Protein AF-A0A9D5GP06-F1 (afdb_monomer_lite)

Secondary structure (DSSP, 8-state):
-PPPHHHHHHHHHHHHHHHHTS-------------PPPPPPPEE--------TTPPTT-EEEE--EE-TT-PPP-----BS-TT--EEE-TTT-EEEE-TT----TTT------B-

Sequence (116 aa):
MKLNTVQLIKKR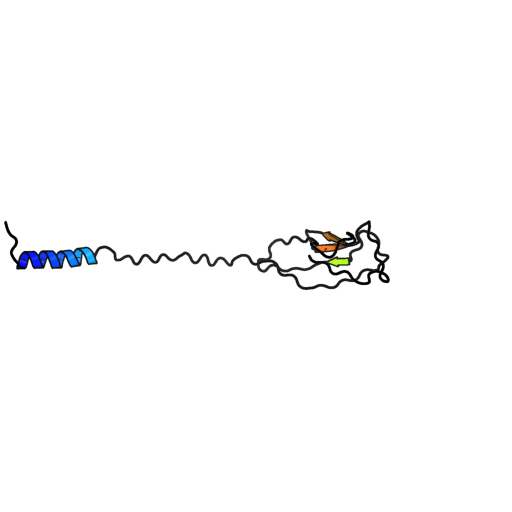ILYIYAVAAIGMTLFFISCGDDDSPANKKPEIQNQNFAVDENSAADTQVGKVTATDAEQGKLTYSITAGNGDGYFAINGGNGQITVAANADLDHETTGSYSLTV

Foldseek 3Di:
DDDDPVRVVVVVVVVVVVVVPPDPDPPPPPPVCCPVPPFDDKAFDDDDWDDDQPDAWFAWGDAGDIDTPVRDQFFDDFPDQCPVVQWDAHGRTRTITGHRSRRRDCVVPVDTDTDD

Structure (mmCIF, N/CA/C/O backbone):
data_AF-A0A9D5GP06-F1
#
_entry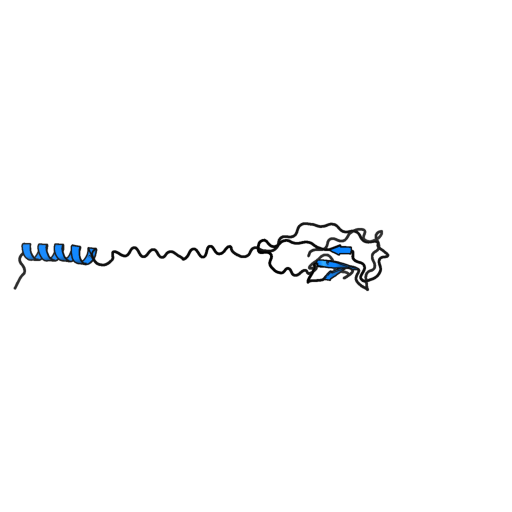.id   AF-A0A9D5GP06-F1
#
loop_
_atom_site.group_PDB
_atom_site.id
_atom_site.type_symbol
_atom_site.label_atom_id
_atom_site.label_alt_id
_atom_site.label_comp_id
_atom_site.label_asym_id
_atom_site.label_entity_id
_atom_site.label_seq_id
_atom_site.pdbx_PDB_ins_code
_atom_site.Cartn_x
_atom_site.Cartn_y
_atom_site.Cartn_z
_atom_site.occupancy
_atom_site.B_iso_or_equiv
_atom_site.auth_seq_id
_atom_site.auth_comp_id
_atom_site.auth_asym_id
_atom_site.auth_atom_id
_atom_site.pdbx_PDB_model_num
ATOM 1 N N . MET A 1 1 ? -72.484 -20.214 55.472 1.00 57.59 1 MET A N 1
ATOM 2 C CA . MET A 1 1 ? -72.873 -18.889 56.010 1.00 57.59 1 MET A CA 1
ATOM 3 C C . MET A 1 1 ? -72.660 -17.855 54.903 1.00 57.59 1 MET A C 1
ATOM 5 O O . MET A 1 1 ? -71.526 -17.688 54.475 1.00 57.59 1 MET A O 1
ATOM 9 N N . LYS A 1 2 ? -73.723 -17.276 54.322 1.00 69.81 2 LYS A N 1
ATOM 10 C CA . LYS A 1 2 ? -73.599 -16.311 53.207 1.00 69.81 2 LYS A CA 1
ATOM 11 C C . LYS A 1 2 ? -73.085 -14.970 53.746 1.00 69.81 2 LYS A C 1
ATOM 13 O O . LYS A 1 2 ? -73.607 -14.473 54.739 1.00 69.81 2 LYS A O 1
ATOM 18 N N . LEU A 1 3 ? -72.058 -14.407 53.110 1.00 60.00 3 LEU A N 1
ATOM 19 C CA . LEU A 1 3 ? -71.539 -13.076 53.440 1.00 60.00 3 LEU A CA 1
ATOM 20 C C . LEU A 1 3 ? -72.579 -12.019 53.050 1.00 60.00 3 LEU A C 1
ATOM 22 O O . LEU A 1 3 ? -73.155 -12.094 51.965 1.00 60.00 3 LEU A O 1
ATOM 26 N N . ASN A 1 4 ? -72.821 -11.047 53.931 1.00 79.00 4 ASN A N 1
ATOM 27 C CA . ASN A 1 4 ? -73.706 -9.928 53.622 1.00 79.00 4 ASN A CA 1
ATOM 28 C C . ASN A 1 4 ? -73.025 -8.941 52.655 1.00 79.00 4 ASN A C 1
ATOM 30 O O . ASN A 1 4 ? -71.802 -8.934 52.496 1.00 79.00 4 ASN A O 1
ATOM 34 N N . THR A 1 5 ? -73.823 -8.096 52.009 1.00 71.62 5 THR A N 1
ATOM 35 C CA . THR A 1 5 ? -73.366 -7.167 50.966 1.00 71.62 5 THR A CA 1
ATOM 36 C C . THR A 1 5 ? -72.237 -6.244 51.446 1.00 71.62 5 THR A C 1
ATOM 38 O O . THR A 1 5 ? -71.289 -6.001 50.704 1.00 71.62 5 THR A O 1
ATOM 41 N N . VAL A 1 6 ? -72.259 -5.816 52.714 1.00 74.44 6 VAL A N 1
ATOM 42 C CA . VAL A 1 6 ? -71.207 -4.975 53.317 1.00 74.44 6 VAL A CA 1
ATOM 43 C C . VAL A 1 6 ? -69.893 -5.746 53.493 1.00 74.44 6 VAL A C 1
ATOM 45 O O . VAL A 1 6 ? -68.822 -5.215 53.208 1.00 74.44 6 VAL A O 1
ATOM 48 N N . GLN A 1 7 ? -69.953 -7.012 53.911 1.00 64.12 7 GLN A N 1
ATOM 49 C CA . GLN A 1 7 ? -68.778 -7.880 54.039 1.00 64.12 7 GLN A CA 1
ATOM 50 C C . GLN A 1 7 ? -68.174 -8.239 52.677 1.00 64.12 7 GLN A C 1
ATOM 52 O O . GLN A 1 7 ? -66.954 -8.338 52.546 1.00 64.12 7 GLN A O 1
ATOM 57 N N . LEU A 1 8 ? -69.010 -8.379 51.643 1.00 61.53 8 LEU A N 1
ATOM 58 C CA . LEU A 1 8 ? -68.547 -8.592 50.273 1.00 61.53 8 LEU A CA 1
ATOM 59 C C . LEU A 1 8 ? -67.829 -7.348 49.723 1.00 61.53 8 LEU A C 1
ATOM 61 O O . LEU A 1 8 ? -66.768 -7.477 49.118 1.00 61.53 8 LEU A O 1
ATOM 65 N N . ILE A 1 9 ? -68.358 -6.147 49.982 1.00 70.00 9 ILE A N 1
ATOM 66 C CA . ILE A 1 9 ? -67.731 -4.877 49.581 1.00 70.00 9 ILE A CA 1
ATOM 67 C C . ILE A 1 9 ? -66.402 -4.668 50.317 1.00 70.00 9 ILE A C 1
ATOM 69 O O . ILE A 1 9 ? -65.405 -4.356 49.672 1.00 70.00 9 ILE A O 1
ATOM 73 N N . LYS A 1 10 ? -66.337 -4.934 51.630 1.00 66.69 10 LYS A N 1
ATOM 74 C CA . LYS A 1 10 ? -65.079 -4.870 52.397 1.00 66.69 10 LYS A CA 1
ATOM 75 C C . LYS A 1 10 ? -64.022 -5.839 51.864 1.00 66.69 10 LYS A C 1
ATOM 77 O O . LYS A 1 10 ? -62.869 -5.446 51.738 1.00 66.69 10 LYS A O 1
ATOM 82 N N . LYS A 1 11 ? -64.404 -7.065 51.480 1.00 59.72 11 LYS A N 1
ATOM 83 C CA . LYS A 1 11 ? -63.491 -8.027 50.835 1.00 59.72 11 LYS A CA 1
ATOM 84 C C . LYS A 1 11 ? -63.017 -7.568 49.455 1.00 59.72 11 LYS A C 1
ATOM 86 O O . LYS A 1 11 ? -61.845 -7.742 49.151 1.00 59.72 11 LYS A O 1
ATOM 91 N N . ARG A 1 12 ? -63.894 -6.980 48.633 1.00 71.06 12 ARG A N 1
ATOM 92 C CA . ARG A 1 12 ? -63.527 -6.459 47.302 1.00 71.06 12 ARG A CA 1
ATOM 93 C C . ARG A 1 12 ? -62.596 -5.250 47.404 1.00 71.06 12 ARG A C 1
ATOM 95 O O . ARG A 1 12 ? -61.607 -5.202 46.687 1.00 71.06 12 ARG A O 1
ATOM 102 N N . ILE A 1 13 ? -62.867 -4.330 48.331 1.00 62.94 13 ILE A N 1
ATOM 103 C CA . ILE A 1 13 ? -62.007 -3.169 48.605 1.00 62.94 13 ILE A CA 1
ATOM 104 C C . ILE A 1 13 ? -60.647 -3.628 49.148 1.00 62.94 13 ILE A C 1
ATOM 106 O O . ILE A 1 13 ? -59.617 -3.217 48.627 1.00 62.94 13 ILE A O 1
ATOM 110 N N . LEU A 1 14 ? -60.624 -4.542 50.125 1.00 57.00 14 LEU A N 1
ATOM 111 C CA . LEU A 1 14 ? -59.379 -5.085 50.680 1.00 57.00 14 LEU A CA 1
ATOM 112 C C . LEU A 1 14 ? -58.547 -5.844 49.629 1.00 57.00 14 LEU A C 1
ATOM 114 O O . LEU A 1 14 ? -57.326 -5.736 49.630 1.00 57.00 14 LEU A O 1
ATOM 118 N N . TYR A 1 15 ? -59.195 -6.564 48.707 1.00 61.66 15 TYR A N 1
ATOM 119 C CA . TYR A 1 15 ? -58.526 -7.257 47.600 1.00 61.66 15 TYR A CA 1
ATOM 120 C C . TYR A 1 15 ? -57.897 -6.281 46.596 1.00 61.66 15 TYR A C 1
ATOM 122 O O . TYR A 1 15 ? -56.787 -6.521 46.139 1.00 61.66 15 TYR A O 1
ATOM 130 N N . ILE A 1 16 ? -58.548 -5.150 46.301 1.00 57.88 16 ILE A N 1
ATOM 131 C CA . ILE A 1 16 ? -57.972 -4.098 45.445 1.00 57.88 16 ILE A CA 1
ATOM 132 C C . ILE A 1 16 ? -56.704 -3.507 46.082 1.00 57.88 16 ILE A C 1
ATOM 134 O O . ILE A 1 16 ? -55.696 -3.371 45.394 1.00 57.88 16 ILE A O 1
ATOM 138 N N . TYR A 1 17 ? -56.708 -3.232 47.392 1.00 53.78 17 TYR A N 1
ATOM 139 C CA . TYR A 1 17 ? -55.504 -2.776 48.104 1.00 53.78 17 TYR A CA 1
ATOM 140 C C . TYR A 1 17 ? -54.402 -3.846 48.161 1.00 53.78 17 TYR A C 1
ATOM 142 O O . TYR A 1 17 ? -53.227 -3.513 48.039 1.00 53.78 17 TYR A O 1
ATOM 150 N N . ALA A 1 18 ? -54.765 -5.127 48.298 1.00 54.97 18 ALA A N 1
ATOM 151 C CA . ALA A 1 18 ? -53.811 -6.236 48.291 1.00 54.97 18 ALA A CA 1
ATOM 152 C C . ALA A 1 18 ? -53.161 -6.459 46.913 1.00 54.97 18 ALA A C 1
ATOM 154 O O . ALA A 1 18 ? -51.990 -6.813 46.854 1.00 54.97 18 ALA A O 1
ATOM 155 N N . VAL A 1 19 ? -53.886 -6.218 45.813 1.00 54.94 19 VAL A N 1
ATOM 156 C CA . VAL A 1 19 ? -53.336 -6.288 44.445 1.00 54.94 19 VAL A CA 1
ATOM 157 C C . VAL A 1 19 ? -52.519 -5.033 44.106 1.00 54.94 19 VAL A C 1
ATOM 159 O O . VAL A 1 19 ? -51.490 -5.147 43.454 1.00 54.94 19 VAL A O 1
ATOM 162 N N . ALA A 1 20 ? -52.911 -3.849 44.593 1.00 52.88 20 ALA A N 1
ATOM 163 C CA . ALA A 1 20 ? -52.160 -2.606 44.378 1.00 52.88 20 ALA A CA 1
ATOM 164 C C . ALA A 1 20 ? -50.833 -2.535 45.166 1.00 52.88 20 ALA A C 1
ATOM 166 O O . ALA A 1 20 ? -49.925 -1.814 44.764 1.00 52.88 20 ALA A O 1
ATOM 167 N N . ALA A 1 21 ? -50.704 -3.278 46.273 1.00 53.72 21 ALA A N 1
ATOM 168 C CA . ALA A 1 21 ? -49.495 -3.315 47.103 1.00 53.72 21 ALA A CA 1
ATOM 169 C C . ALA A 1 21 ? -48.467 -4.390 46.684 1.00 53.72 21 ALA A C 1
ATOM 171 O O . ALA A 1 21 ? -47.394 -4.475 47.280 1.00 53.72 21 ALA A O 1
ATOM 172 N N . ILE A 1 22 ? -48.759 -5.197 45.656 1.00 55.19 22 ILE A N 1
ATOM 173 C CA . ILE A 1 22 ? -47.819 -6.167 45.080 1.00 55.19 22 ILE A CA 1
ATOM 174 C C . ILE A 1 22 ? -47.283 -5.571 43.777 1.00 55.19 22 ILE A C 1
ATOM 176 O O . ILE A 1 22 ? -47.888 -5.722 42.721 1.00 55.19 22 ILE A O 1
ATOM 180 N N . GLY A 1 23 ? -46.148 -4.873 43.862 1.00 55.66 23 GLY A N 1
ATOM 181 C CA . GLY A 1 23 ? -45.394 -4.452 42.677 1.00 55.66 23 GLY A CA 1
ATOM 182 C C . GLY A 1 23 ? -44.992 -2.982 42.612 1.00 55.66 23 GLY A C 1
ATOM 183 O O . GLY A 1 23 ? -44.847 -2.450 41.516 1.00 55.66 23 GLY A O 1
ATOM 184 N N . MET A 1 24 ? -44.753 -2.317 43.747 1.00 63.12 24 MET A N 1
ATOM 185 C CA . MET A 1 24 ? -43.851 -1.160 43.765 1.00 63.12 24 MET A CA 1
ATOM 186 C C . MET A 1 24 ? -42.406 -1.657 43.623 1.00 63.12 24 MET A C 1
ATOM 188 O O . MET A 1 24 ? -41.613 -1.645 44.558 1.00 63.12 24 MET A O 1
ATOM 192 N N . THR A 1 25 ? -42.083 -2.090 42.414 1.00 47.69 25 THR A N 1
ATOM 193 C CA . THR A 1 25 ? -40.733 -2.016 41.878 1.00 47.69 25 THR A CA 1
ATOM 194 C C . THR A 1 25 ? -40.903 -1.662 40.413 1.00 47.69 25 THR A C 1
ATOM 196 O O . THR A 1 25 ? -41.135 -2.520 39.566 1.00 47.69 25 THR A O 1
ATOM 199 N N . LEU A 1 26 ? -40.792 -0.367 40.109 1.00 46.38 26 LEU A N 1
ATOM 200 C CA . LEU A 1 26 ? -40.243 0.042 38.824 1.00 46.38 26 LEU A CA 1
ATOM 201 C C . LEU A 1 26 ? -38.837 -0.550 38.791 1.00 46.38 26 LEU A C 1
ATOM 203 O O . LEU A 1 26 ? -37.885 0.025 39.313 1.00 46.38 26 LEU A O 1
ATOM 207 N N . PHE A 1 27 ? -38.737 -1.766 38.265 1.00 54.44 27 PHE A N 1
ATOM 208 C CA . PHE A 1 27 ? -37.474 -2.297 37.811 1.00 54.44 27 PHE A CA 1
ATOM 209 C C . PHE A 1 27 ? -37.136 -1.438 36.599 1.00 54.44 27 PHE A C 1
ATOM 211 O O . PHE A 1 27 ? -37.592 -1.692 35.485 1.00 54.44 27 PHE A O 1
ATOM 218 N N . PHE A 1 28 ? -36.383 -0.364 36.825 1.00 49.72 28 PHE A N 1
ATOM 219 C CA . PHE A 1 28 ? -35.518 0.107 35.769 1.00 49.72 28 PHE A CA 1
ATOM 220 C C . PHE A 1 28 ? -34.596 -1.081 35.512 1.00 49.72 28 PHE A C 1
ATOM 222 O O . PHE A 1 28 ? -33.629 -1.303 36.237 1.00 49.72 28 PHE A O 1
ATOM 229 N N . ILE A 1 29 ? -34.909 -1.873 34.485 1.00 59.44 29 ILE A N 1
ATOM 230 C CA . ILE A 1 29 ? -33.829 -2.387 33.661 1.00 59.44 29 ILE A CA 1
ATOM 231 C C . ILE A 1 29 ? -33.200 -1.103 33.122 1.00 59.44 29 ILE A C 1
ATOM 233 O O . ILE A 1 29 ? -33.572 -0.609 32.065 1.00 59.44 29 ILE A O 1
ATOM 237 N N . SER A 1 30 ? -32.309 -0.501 33.918 1.00 54.47 30 SER A N 1
ATOM 238 C CA . SER A 1 30 ? -31.143 0.117 33.334 1.00 54.47 30 SER A CA 1
ATOM 239 C C . SER A 1 30 ? -30.560 -1.052 32.566 1.00 54.47 30 SER A C 1
ATOM 241 O O . SER A 1 30 ? -29.985 -1.976 33.147 1.00 54.47 30 SER A O 1
ATOM 243 N N . CYS A 1 31 ? -30.823 -1.085 31.255 1.00 57.88 31 CYS A N 1
ATOM 244 C CA . CYS A 1 31 ? -29.786 -1.595 30.392 1.00 57.88 31 CYS A CA 1
ATOM 245 C C . CYS A 1 31 ? -28.567 -0.835 30.892 1.00 57.88 31 CYS A C 1
ATOM 247 O O . CYS A 1 31 ? -28.618 0.392 30.997 1.00 57.88 31 CYS A O 1
ATOM 249 N N . GLY A 1 32 ? -27.587 -1.564 31.428 1.00 55.06 32 GLY A N 1
ATOM 250 C CA . GLY A 1 32 ? -26.298 -0.951 31.645 1.00 55.06 32 GLY A CA 1
ATOM 251 C C . GLY A 1 32 ? -25.998 -0.334 30.299 1.00 55.06 32 GLY A C 1
ATOM 252 O O . GLY A 1 32 ? -25.938 -1.065 29.307 1.00 55.06 32 GLY A O 1
ATOM 253 N N . ASP A 1 33 ? -26.013 0.991 30.253 1.00 56.69 33 ASP A N 1
ATOM 254 C CA . ASP A 1 33 ? -25.457 1.727 29.151 1.00 56.69 33 ASP A CA 1
ATOM 255 C C . ASP A 1 33 ? -23.995 1.298 29.201 1.00 56.69 33 ASP A C 1
ATOM 257 O O . ASP A 1 33 ? -23.174 1.849 29.934 1.00 56.69 33 ASP A O 1
ATOM 261 N N . ASP A 1 34 ? -23.692 0.184 28.536 1.00 60.59 34 ASP A N 1
ATOM 262 C CA . ASP A 1 34 ? -22.341 -0.199 28.187 1.00 60.59 34 ASP A CA 1
ATOM 263 C C . ASP A 1 34 ? -21.936 0.788 27.090 1.00 60.59 34 ASP A C 1
ATOM 265 O O . ASP A 1 34 ? -21.724 0.443 25.934 1.00 60.59 34 ASP A O 1
ATOM 269 N N . ASP A 1 35 ? -21.890 2.064 27.480 1.00 65.56 35 ASP A N 1
ATOM 270 C CA . ASP A 1 35 ? -21.381 3.216 26.752 1.00 65.56 35 ASP A CA 1
ATOM 271 C C . ASP A 1 35 ? -19.846 3.160 26.737 1.00 65.56 35 ASP A C 1
ATOM 273 O O . ASP A 1 35 ? -19.154 4.179 26.662 1.00 65.56 35 ASP A O 1
ATOM 277 N N . SER A 1 36 ? -19.276 1.955 26.822 1.00 68.62 36 SER A N 1
ATOM 278 C CA . SER A 1 36 ? -17.902 1.724 26.428 1.00 68.62 36 SER A CA 1
ATOM 279 C C . SER A 1 36 ? -17.818 2.136 24.959 1.00 68.62 36 SER A C 1
ATOM 281 O O . SER A 1 36 ? -18.539 1.569 24.130 1.00 68.62 36 SER A O 1
ATOM 283 N N . PRO A 1 37 ? -17.003 3.145 24.598 1.00 73.81 37 PRO A N 1
ATOM 284 C CA . PRO A 1 37 ? -16.933 3.582 23.216 1.00 73.81 37 PRO A CA 1
ATOM 285 C C . PRO A 1 37 ? -16.549 2.381 22.354 1.00 73.81 37 PRO A C 1
ATOM 287 O O . PRO A 1 37 ? -15.499 1.772 22.560 1.00 73.81 37 PRO A O 1
ATOM 290 N N . ALA A 1 38 ? -17.425 2.022 21.413 1.00 84.50 38 ALA A N 1
ATOM 291 C CA . ALA A 1 38 ? -17.142 0.952 20.473 1.00 84.50 38 ALA A CA 1
ATOM 292 C C . ALA A 1 38 ? -15.824 1.260 19.749 1.00 84.50 38 ALA A C 1
ATOM 294 O O . ALA A 1 38 ? -15.620 2.390 19.291 1.00 84.50 38 ALA A O 1
ATOM 295 N N . ASN A 1 39 ? -14.947 0.256 19.648 1.00 88.69 39 ASN A N 1
ATOM 296 C CA . ASN A 1 39 ? -13.693 0.378 18.911 1.00 88.69 39 ASN A CA 1
ATOM 297 C C . ASN A 1 39 ? -13.982 0.804 17.470 1.00 88.69 39 ASN A C 1
ATOM 299 O O . ASN A 1 39 ? -14.818 0.196 16.791 1.00 88.69 39 ASN A O 1
ATOM 303 N N . LYS A 1 40 ? -13.295 1.841 16.999 1.00 91.62 40 LYS A N 1
ATOM 304 C CA . LYS A 1 40 ? -13.492 2.376 15.657 1.00 91.62 40 LYS A CA 1
ATOM 305 C C . LYS A 1 40 ? -12.564 1.643 14.696 1.00 91.62 40 LYS A C 1
ATOM 307 O O . LYS A 1 40 ? -11.595 0.999 15.085 1.00 91.62 40 LYS A O 1
ATOM 312 N N . LYS A 1 41 ? -12.910 1.669 13.409 1.00 92.81 41 LYS A N 1
ATOM 313 C CA . LYS A 1 41 ? -11.993 1.174 12.377 1.00 92.81 41 LYS A CA 1
ATOM 314 C C . LYS A 1 41 ? -10.827 2.163 12.223 1.00 92.81 41 LYS A C 1
ATOM 316 O O . LYS A 1 41 ? -11.072 3.365 12.355 1.00 92.81 41 LYS A O 1
ATOM 321 N N . PRO A 1 42 ? -9.632 1.694 11.838 1.00 96.19 42 PRO A N 1
ATOM 322 C CA . PRO A 1 42 ? -8.559 2.575 11.408 1.00 96.19 42 PRO A CA 1
ATOM 323 C C . PRO A 1 42 ? -8.972 3.443 10.217 1.00 96.19 42 PRO A C 1
ATOM 325 O O . PRO A 1 42 ? -9.768 3.039 9.364 1.00 96.19 42 PRO A O 1
ATOM 328 N N . GLU A 1 43 ? -8.387 4.630 10.146 1.00 96.38 43 GLU A N 1
ATOM 329 C CA . GLU A 1 43 ? -8.556 5.587 9.063 1.00 96.38 43 GLU A CA 1
ATOM 330 C C . GLU A 1 43 ? -7.216 5.830 8.371 1.00 96.38 43 GLU A C 1
ATOM 332 O O . GLU A 1 43 ? -6.175 5.986 9.010 1.00 96.38 43 GLU A O 1
ATOM 337 N N . ILE A 1 44 ? -7.245 5.872 7.044 1.00 96.88 44 ILE A N 1
ATOM 338 C CA . ILE A 1 44 ? -6.087 6.132 6.196 1.00 96.88 44 ILE A CA 1
ATOM 339 C C . ILE A 1 44 ? -6.471 7.183 5.158 1.00 96.88 44 ILE A C 1
ATOM 341 O O . ILE A 1 44 ? -7.566 7.150 4.598 1.00 96.88 44 ILE A O 1
ATOM 345 N N . GLN A 1 45 ? -5.574 8.139 4.930 1.00 96.88 45 GLN A N 1
ATOM 346 C CA . GLN A 1 45 ? -5.711 9.141 3.876 1.00 96.88 45 GLN A CA 1
ATOM 347 C C . GLN A 1 45 ? -4.831 8.761 2.685 1.00 96.88 45 GLN A C 1
ATOM 349 O O . GLN A 1 45 ? -3.794 8.109 2.854 1.00 96.88 45 GLN A O 1
ATOM 354 N N . ASN A 1 46 ? -5.226 9.211 1.491 1.00 96.94 46 ASN A N 1
ATO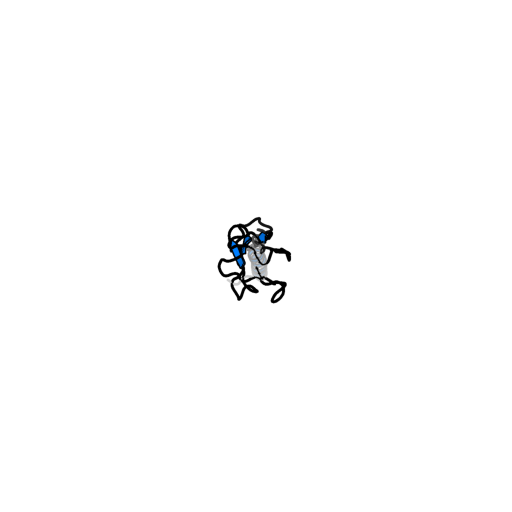M 355 C CA . ASN A 1 46 ? -4.421 9.042 0.285 1.00 96.94 46 ASN A CA 1
ATOM 356 C C . ASN A 1 46 ? -3.051 9.699 0.475 1.00 96.94 46 ASN A C 1
ATOM 358 O O . ASN A 1 46 ? -2.955 10.835 0.940 1.00 96.94 46 ASN A O 1
ATOM 362 N N . GLN A 1 47 ? -2.000 8.973 0.104 1.00 97.75 47 GLN A N 1
ATOM 363 C CA . GLN A 1 47 ? -0.609 9.389 0.254 1.00 97.75 47 GLN A CA 1
ATOM 364 C C . GLN A 1 47 ? 0.119 9.221 -1.075 1.00 97.75 47 GLN A C 1
ATOM 366 O O . GLN A 1 47 ? -0.179 8.312 -1.848 1.00 97.75 47 GLN A O 1
ATOM 371 N N . ASN A 1 48 ? 1.061 10.121 -1.342 1.00 97.75 48 ASN A N 1
ATOM 372 C CA . ASN A 1 48 ? 1.841 10.149 -2.573 1.00 97.75 48 ASN A CA 1
ATOM 373 C C . ASN A 1 48 ? 3.311 9.943 -2.216 1.00 97.75 48 ASN A C 1
ATOM 375 O O . ASN A 1 48 ? 3.825 10.595 -1.306 1.00 97.75 48 ASN A O 1
ATOM 379 N N . PHE A 1 49 ? 3.982 9.074 -2.960 1.00 97.75 49 PHE A N 1
ATOM 380 C CA . PHE A 1 49 ? 5.409 8.813 -2.823 1.00 97.75 49 PHE A CA 1
ATOM 381 C C . PHE A 1 49 ? 6.058 8.821 -4.206 1.00 97.75 49 PHE A C 1
ATOM 383 O O . PHE A 1 49 ? 5.368 8.671 -5.215 1.00 97.75 49 PHE A O 1
ATOM 390 N N . ALA A 1 50 ? 7.373 9.002 -4.241 1.00 97.38 50 ALA A N 1
ATOM 391 C CA . ALA A 1 50 ? 8.169 8.962 -5.458 1.00 97.38 50 ALA A CA 1
ATOM 392 C C . ALA A 1 50 ? 9.403 8.094 -5.218 1.00 97.38 50 ALA A C 1
ATOM 394 O O . ALA A 1 50 ? 9.944 8.065 -4.113 1.00 97.38 50 ALA A O 1
ATOM 395 N N . VAL A 1 51 ? 9.828 7.387 -6.256 1.00 97.38 51 VAL A N 1
ATOM 396 C CA . VAL A 1 51 ? 11.026 6.553 -6.265 1.00 97.38 51 VAL A CA 1
ATOM 397 C C . VAL A 1 51 ? 11.599 6.576 -7.676 1.00 97.38 51 VAL A C 1
ATOM 399 O O . VAL A 1 51 ? 10.836 6.627 -8.641 1.00 97.38 51 VAL A O 1
ATOM 402 N N . ASP A 1 52 ? 12.924 6.569 -7.791 1.00 97.50 52 ASP A N 1
ATOM 403 C CA . ASP A 1 52 ? 13.585 6.510 -9.092 1.00 97.50 52 ASP A CA 1
ATOM 404 C C . ASP A 1 52 ? 13.365 5.127 -9.717 1.00 97.50 52 ASP A C 1
ATOM 406 O O . ASP A 1 52 ? 13.468 4.113 -9.026 1.00 97.50 52 ASP A O 1
ATOM 410 N N . GLU A 1 53 ? 13.112 5.068 -11.022 1.00 95.69 53 GLU A N 1
ATOM 411 C CA . GLU A 1 53 ? 12.850 3.809 -11.739 1.00 95.69 53 GLU A CA 1
ATOM 412 C C . GLU A 1 53 ? 14.028 2.816 -11.640 1.00 95.69 53 GLU A C 1
ATOM 414 O O . GLU A 1 53 ? 13.846 1.613 -11.498 1.00 95.69 53 GLU A O 1
ATOM 419 N N . ASN A 1 54 ? 15.255 3.340 -11.568 1.00 95.44 54 ASN A N 1
ATOM 420 C CA . ASN A 1 54 ? 16.492 2.562 -11.465 1.00 95.44 54 ASN A CA 1
ATOM 421 C C . ASN A 1 54 ? 16.848 2.180 -10.014 1.00 95.44 54 ASN A C 1
ATOM 423 O O . ASN A 1 54 ? 17.999 1.845 -9.713 1.00 95.44 54 ASN A O 1
ATOM 427 N N . SER A 1 55 ? 15.891 2.285 -9.089 1.00 97.25 55 SER A N 1
ATOM 428 C CA . SER A 1 55 ? 16.106 1.969 -7.679 1.00 97.25 55 SER A CA 1
ATOM 429 C C . SER A 1 55 ? 16.370 0.482 -7.474 1.00 97.25 55 SER A C 1
ATOM 431 O O . SER A 1 55 ? 15.661 -0.379 -7.986 1.00 97.25 55 SER A O 1
ATOM 433 N N . ALA A 1 56 ? 17.379 0.173 -6.660 1.00 97.44 56 ALA A N 1
ATOM 434 C CA . ALA A 1 56 ? 17.684 -1.200 -6.284 1.00 97.44 56 ALA A CA 1
ATOM 435 C C . ALA A 1 56 ? 16.567 -1.815 -5.423 1.00 97.44 56 ALA A C 1
ATOM 437 O O . ALA A 1 56 ? 15.774 -1.104 -4.793 1.00 97.44 56 ALA A O 1
ATOM 438 N N . ALA A 1 57 ? 16.572 -3.145 -5.322 1.00 97.62 57 ALA A N 1
ATOM 439 C CA . ALA A 1 57 ? 15.744 -3.871 -4.366 1.00 97.62 57 ALA A CA 1
ATOM 440 C C . ALA A 1 57 ? 15.918 -3.315 -2.940 1.00 97.62 57 ALA A C 1
ATOM 442 O O . ALA A 1 57 ? 16.994 -2.840 -2.573 1.00 97.62 57 ALA A O 1
ATOM 443 N N . ASP A 1 58 ? 14.846 -3.367 -2.151 1.00 97.69 58 ASP A N 1
ATOM 444 C CA . ASP A 1 58 ? 14.760 -2.854 -0.778 1.00 97.69 58 ASP A CA 1
ATOM 445 C C . ASP A 1 58 ? 14.886 -1.327 -0.626 1.00 97.69 58 ASP A C 1
ATOM 447 O O . ASP A 1 58 ? 14.828 -0.811 0.497 1.00 97.69 58 ASP A O 1
ATOM 451 N N . THR A 1 59 ? 14.973 -0.572 -1.729 1.00 98.50 59 THR A N 1
ATOM 452 C CA . THR A 1 59 ? 14.905 0.896 -1.684 1.00 98.50 59 THR A CA 1
ATOM 453 C C . THR A 1 59 ? 13.594 1.340 -1.042 1.00 98.50 59 THR A C 1
ATOM 455 O O . THR A 1 59 ? 12.513 0.868 -1.400 1.00 98.50 59 THR A O 1
ATOM 458 N N . GLN A 1 60 ? 13.683 2.257 -0.079 1.00 98.44 60 GLN A N 1
ATOM 459 C CA . GLN A 1 60 ? 12.529 2.801 0.628 1.00 98.44 60 GLN A CA 1
ATOM 460 C C . GLN A 1 60 ? 11.791 3.806 -0.258 1.00 98.44 60 GLN A C 1
ATOM 462 O O . GLN A 1 60 ? 12.326 4.862 -0.573 1.00 98.44 60 GLN A O 1
ATOM 467 N N . VAL A 1 61 ? 10.545 3.488 -0.610 1.00 98.12 61 VAL A N 1
ATOM 468 C CA . VAL A 1 61 ? 9.677 4.368 -1.410 1.00 98.12 61 VAL A CA 1
ATOM 469 C C . VAL A 1 61 ? 8.993 5.398 -0.513 1.00 98.12 61 VAL A C 1
ATOM 471 O O . VAL A 1 61 ? 8.928 6.584 -0.817 1.00 98.12 61 VAL A O 1
ATOM 474 N N . GLY A 1 62 ? 8.476 4.943 0.628 1.00 98.00 62 GLY A N 1
ATOM 475 C CA . GLY A 1 62 ? 7.737 5.789 1.555 1.00 98.00 62 GLY A CA 1
ATOM 476 C C . GLY A 1 62 ? 7.085 4.985 2.667 1.00 98.00 62 GLY A C 1
ATOM 477 O O . GLY A 1 62 ? 6.997 3.763 2.590 1.00 98.00 62 GLY A O 1
ATOM 478 N N . LYS A 1 63 ? 6.641 5.662 3.724 1.00 97.94 63 LYS A N 1
ATOM 479 C CA . LYS A 1 63 ? 5.997 5.023 4.874 1.00 97.94 63 LYS A CA 1
ATOM 480 C C . LYS A 1 63 ? 4.531 5.427 4.943 1.00 97.94 63 LYS A C 1
ATOM 482 O O . LYS A 1 63 ? 4.226 6.602 5.136 1.00 97.94 63 LYS A O 1
ATOM 487 N N . VAL A 1 64 ? 3.643 4.445 4.832 1.00 98.00 64 VAL A N 1
ATOM 488 C CA . VAL A 1 64 ? 2.202 4.637 4.984 1.00 98.00 64 VAL A CA 1
ATOM 489 C C . VAL A 1 64 ? 1.882 4.995 6.428 1.00 98.00 64 VAL A C 1
ATOM 491 O O . VAL A 1 64 ? 2.292 4.307 7.363 1.00 98.00 64 VAL A O 1
ATOM 494 N N . THR A 1 65 ? 1.119 6.069 6.598 1.00 96.19 65 THR A N 1
ATOM 495 C CA . THR A 1 65 ? 0.584 6.487 7.893 1.00 96.19 65 THR A CA 1
ATOM 496 C C . THR A 1 65 ? -0.927 6.293 7.918 1.00 96.19 65 THR A C 1
ATOM 498 O O . THR A 1 65 ? -1.632 6.785 7.038 1.00 96.19 65 THR A O 1
ATOM 501 N N . ALA A 1 66 ? -1.416 5.588 8.933 1.00 96.69 66 ALA A N 1
ATOM 502 C CA . ALA A 1 66 ? -2.831 5.461 9.258 1.00 96.69 66 ALA A CA 1
ATOM 503 C C . ALA A 1 66 ? -3.044 5.798 10.740 1.00 96.69 66 ALA A C 1
ATOM 505 O O . ALA A 1 66 ? -2.108 5.752 11.544 1.00 96.69 66 ALA A O 1
ATOM 506 N N . THR A 1 67 ? -4.269 6.164 11.092 1.00 96.06 67 THR A N 1
ATOM 507 C CA . THR A 1 67 ? -4.660 6.554 12.447 1.00 96.06 67 THR A CA 1
ATOM 508 C C . THR A 1 67 ? -5.749 5.638 12.966 1.00 96.06 67 THR A C 1
ATOM 510 O O . THR A 1 67 ? -6.652 5.259 12.229 1.00 96.06 67 THR A O 1
ATOM 513 N N . ASP A 1 68 ? -5.694 5.331 14.251 1.00 95.75 68 ASP A N 1
ATOM 514 C CA . ASP A 1 68 ? -6.740 4.613 14.966 1.00 95.75 68 ASP A CA 1
ATOM 515 C C . ASP A 1 68 ? -7.144 5.448 16.180 1.00 95.75 68 ASP A C 1
ATOM 517 O O . ASP A 1 68 ? -6.275 5.967 16.887 1.00 95.75 68 ASP A O 1
ATOM 521 N N . ALA A 1 69 ? -8.447 5.636 16.394 1.00 95.12 69 ALA A N 1
ATOM 522 C CA . ALA A 1 69 ? -8.944 6.534 17.436 1.00 95.12 69 ALA A CA 1
ATOM 523 C C . ALA A 1 69 ? -8.610 6.022 18.844 1.00 95.12 69 ALA A C 1
ATOM 525 O O . ALA A 1 69 ? -8.403 6.812 19.766 1.00 95.12 69 ALA A O 1
ATOM 526 N N . GLU A 1 70 ? -8.515 4.705 18.994 1.00 94.75 70 GLU A N 1
ATOM 527 C CA . GLU A 1 70 ? -8.154 4.023 20.227 1.00 94.75 70 GLU A CA 1
ATOM 528 C C . GLU A 1 70 ? -6.635 3.772 20.325 1.00 94.75 70 GLU A C 1
ATOM 530 O O . GLU A 1 70 ? -6.163 3.210 21.314 1.00 94.75 70 GLU A O 1
ATOM 535 N N . GLN A 1 71 ? -5.856 4.231 19.333 1.00 92.00 71 GLN A N 1
ATOM 536 C CA . GLN A 1 71 ? -4.414 3.992 19.202 1.00 92.00 71 GLN A CA 1
ATOM 537 C C . GLN A 1 71 ? -4.066 2.495 19.237 1.00 92.00 71 GLN A C 1
ATOM 539 O O . GLN A 1 71 ? -3.012 2.089 19.737 1.00 92.00 71 GLN A O 1
ATOM 544 N N . GLY A 1 72 ? -4.964 1.666 18.696 1.00 91.88 72 GLY A N 1
ATOM 545 C CA . GLY A 1 72 ? -4.751 0.240 18.528 1.00 91.88 72 GLY A CA 1
ATOM 546 C C . GLY A 1 72 ? -3.533 -0.064 17.654 1.00 91.88 72 GLY A C 1
ATOM 547 O O . GLY A 1 72 ? -3.086 0.739 16.831 1.00 91.88 72 GLY A O 1
ATOM 548 N N . LYS A 1 73 ? -2.971 -1.266 17.819 1.00 94.69 73 LYS A N 1
ATOM 549 C CA . LYS A 1 73 ? -1.866 -1.723 16.971 1.00 94.69 73 LYS A CA 1
ATOM 550 C C . LYS A 1 73 ? -2.357 -1.902 15.533 1.00 94.69 73 LYS A C 1
ATOM 552 O O . LYS A 1 73 ? -3.217 -2.739 15.270 1.00 94.69 73 LYS A O 1
ATOM 557 N N . LEU A 1 74 ? -1.736 -1.182 14.606 1.00 96.50 74 LEU A N 1
ATOM 558 C CA . LEU A 1 74 ? -2.030 -1.269 13.178 1.00 96.50 74 LEU A CA 1
ATOM 559 C C . LEU A 1 74 ? -1.207 -2.361 12.490 1.00 96.50 74 LEU A C 1
ATOM 561 O O . LEU A 1 74 ? -0.065 -2.629 12.867 1.00 96.50 74 LEU A O 1
ATOM 565 N N . THR A 1 75 ? -1.807 -2.987 11.477 1.00 97.50 75 THR A N 1
ATOM 566 C CA . THR A 1 75 ? -1.141 -3.917 10.558 1.00 97.50 75 THR A CA 1
ATOM 567 C C . THR A 1 75 ? -1.430 -3.490 9.124 1.00 97.50 75 THR A C 1
ATOM 569 O O . THR A 1 75 ? -2.570 -3.156 8.816 1.00 97.50 75 THR A O 1
ATOM 572 N N . TYR A 1 76 ? -0.411 -3.497 8.268 1.00 98.06 76 TYR A N 1
ATOM 573 C CA . TYR A 1 76 ? -0.484 -2.986 6.897 1.00 98.06 76 TYR A CA 1
ATOM 574 C C . TYR A 1 76 ? -0.309 -4.106 5.862 1.00 98.06 76 TYR A C 1
ATOM 576 O O . TYR A 1 76 ? 0.496 -5.018 6.060 1.00 98.06 76 TYR A O 1
ATOM 584 N N . SER A 1 77 ? -1.021 -4.026 4.738 1.00 98.06 77 SER A N 1
ATOM 585 C CA . SER A 1 77 ? -0.892 -4.973 3.622 1.00 98.06 77 SER A CA 1
ATOM 586 C C . SER A 1 77 ? -1.345 -4.332 2.317 1.00 98.06 77 SER A C 1
ATOM 588 O O . SER A 1 77 ? -2.391 -3.705 2.301 1.00 98.06 77 SER A O 1
ATOM 590 N N . ILE A 1 78 ? -0.625 -4.534 1.212 1.00 98.12 78 ILE A N 1
ATOM 591 C CA . ILE A 1 78 ? -1.106 -4.094 -0.104 1.00 98.12 78 ILE A CA 1
ATOM 592 C C . ILE A 1 78 ? -2.154 -5.102 -0.592 1.00 98.12 78 ILE A C 1
ATOM 594 O O . ILE A 1 78 ? -1.858 -6.288 -0.724 1.00 98.12 78 ILE A O 1
ATOM 598 N N . THR A 1 79 ? -3.373 -4.637 -0.852 1.00 97.88 79 THR A N 1
ATOM 599 C CA . THR A 1 79 ? -4.523 -5.469 -1.245 1.00 97.88 79 THR A CA 1
ATOM 600 C C . THR A 1 79 ? -4.868 -5.367 -2.731 1.00 97.88 79 THR A C 1
ATOM 602 O O . THR A 1 79 ? -5.477 -6.286 -3.276 1.00 97.88 79 THR A O 1
ATOM 605 N N . ALA A 1 80 ? -4.463 -4.287 -3.407 1.00 97.94 80 ALA A N 1
ATOM 606 C CA . ALA A 1 80 ? -4.646 -4.107 -4.848 1.00 97.94 80 ALA A CA 1
ATOM 607 C C . ALA A 1 80 ? -3.610 -3.139 -5.446 1.00 97.94 80 ALA A C 1
ATOM 609 O O . ALA A 1 80 ? -2.908 -2.435 -4.718 1.00 97.94 80 ALA A O 1
ATOM 610 N N . GLY A 1 81 ? -3.525 -3.098 -6.780 1.00 96.69 81 GLY A N 1
ATOM 611 C CA . GLY A 1 81 ? -2.643 -2.180 -7.518 1.00 96.69 81 GLY A CA 1
ATOM 612 C C . GLY A 1 81 ? -1.184 -2.625 -7.644 1.00 96.69 81 GLY A C 1
ATOM 613 O O . GLY A 1 81 ? -0.386 -1.916 -8.244 1.00 96.69 81 GLY A O 1
ATOM 614 N N . ASN A 1 82 ? -0.844 -3.799 -7.108 1.00 97.00 82 ASN A N 1
ATOM 615 C CA . ASN A 1 82 ? 0.504 -4.373 -7.103 1.00 97.00 82 ASN A CA 1
ATOM 616 C C . ASN A 1 82 ? 0.529 -5.747 -7.794 1.00 97.00 82 ASN A C 1
ATOM 618 O O . ASN A 1 82 ? 1.037 -6.717 -7.237 1.00 97.00 82 ASN A O 1
ATOM 622 N N . GLY A 1 83 ? -0.103 -5.855 -8.967 1.00 95.88 83 GLY A N 1
ATOM 623 C CA . GLY A 1 83 ? -0.237 -7.125 -9.694 1.00 95.88 83 GLY A CA 1
ATOM 624 C C . GLY A 1 83 ? 1.108 -7.729 -10.105 1.00 95.88 83 GLY A C 1
ATOM 625 O O . GLY A 1 83 ? 1.283 -8.941 -10.014 1.00 95.88 83 GLY A O 1
ATOM 626 N N . ASP A 1 84 ? 2.067 -6.874 -10.459 1.00 95.50 84 ASP A N 1
ATOM 627 C CA . ASP A 1 84 ? 3.426 -7.272 -10.850 1.00 95.50 84 ASP A CA 1
ATOM 628 C C . ASP A 1 84 ? 4.338 -7.552 -9.641 1.00 95.50 84 ASP A C 1
ATOM 630 O O . ASP A 1 84 ? 5.447 -8.073 -9.774 1.00 95.50 84 ASP A O 1
ATOM 634 N N . GLY A 1 85 ? 3.870 -7.220 -8.432 1.00 96.81 85 GLY A N 1
ATOM 635 C CA . GLY A 1 85 ? 4.606 -7.439 -7.190 1.00 96.81 85 GLY A CA 1
ATOM 636 C C . GLY A 1 85 ? 5.825 -6.532 -7.010 1.00 96.81 85 GLY A C 1
ATOM 637 O O . GLY A 1 85 ? 6.700 -6.870 -6.223 1.00 96.81 85 GLY A O 1
ATOM 638 N N . TYR A 1 86 ? 5.903 -5.400 -7.714 1.00 97.94 86 TYR A N 1
ATOM 639 C CA . TYR A 1 86 ? 7.054 -4.487 -7.680 1.00 97.94 86 TYR A CA 1
ATOM 640 C C . TYR A 1 86 ? 7.221 -3.729 -6.361 1.00 97.94 86 TYR A C 1
ATOM 642 O O . TYR A 1 86 ? 8.302 -3.212 -6.082 1.00 97.94 86 TYR A O 1
ATOM 650 N N . PHE A 1 87 ? 6.184 -3.697 -5.526 1.00 98.38 87 PHE A N 1
ATOM 651 C CA . PHE A 1 87 ? 6.226 -3.067 -4.212 1.00 98.38 87 PHE A CA 1
ATOM 652 C C . PHE A 1 87 ? 5.975 -4.086 -3.103 1.00 98.38 87 PHE A C 1
ATOM 654 O O . PHE A 1 87 ? 5.111 -4.956 -3.209 1.00 98.38 87 PHE A O 1
ATOM 661 N N . ALA A 1 88 ? 6.689 -3.946 -1.993 1.00 98.19 88 ALA A N 1
ATOM 662 C CA . ALA A 1 88 ? 6.421 -4.665 -0.754 1.00 98.19 88 ALA A CA 1
ATOM 663 C C . ALA A 1 88 ? 6.045 -3.670 0.346 1.00 98.19 88 ALA A C 1
ATOM 665 O O . ALA A 1 88 ? 6.498 -2.530 0.325 1.00 98.19 88 ALA A O 1
ATOM 666 N N . ILE A 1 89 ? 5.233 -4.095 1.319 1.00 98.50 89 ILE A N 1
ATOM 667 C CA . ILE A 1 89 ? 4.937 -3.302 2.518 1.00 98.50 89 ILE A CA 1
ATOM 668 C C . ILE A 1 89 ? 5.280 -4.087 3.779 1.00 98.50 89 ILE A C 1
ATOM 670 O O . ILE A 1 89 ? 4.924 -5.256 3.931 1.00 98.50 89 ILE A O 1
ATOM 674 N N . ASN A 1 90 ? 5.960 -3.436 4.716 1.00 98.31 90 ASN A N 1
ATOM 675 C CA . ASN A 1 90 ? 6.189 -3.995 6.035 1.00 98.31 90 ASN A CA 1
ATOM 676 C C . ASN A 1 90 ? 4.923 -3.850 6.888 1.00 98.31 90 ASN A C 1
ATOM 678 O O . ASN A 1 90 ? 4.520 -2.745 7.256 1.00 98.31 90 ASN A O 1
ATOM 682 N N . GLY A 1 91 ? 4.322 -4.981 7.257 1.00 97.69 91 GLY A N 1
ATOM 683 C CA . GLY A 1 91 ? 3.050 -4.988 7.976 1.00 97.69 91 GLY A CA 1
ATOM 684 C C . GLY A 1 91 ? 3.085 -4.388 9.381 1.00 97.69 91 GLY A C 1
ATOM 685 O O . GLY A 1 91 ? 2.036 -4.017 9.885 1.00 97.69 91 GLY A O 1
ATOM 686 N N . GLY A 1 92 ? 4.250 -4.251 10.020 1.00 97.06 92 GLY A N 1
ATOM 687 C CA . GLY A 1 92 ? 4.353 -3.695 11.373 1.00 97.06 92 GLY A CA 1
ATOM 688 C C . GLY A 1 92 ? 4.515 -2.176 11.426 1.00 97.06 92 GLY A C 1
ATOM 689 O O . GLY A 1 92 ? 4.230 -1.573 12.458 1.00 97.06 92 GLY A O 1
ATOM 690 N N . ASN A 1 93 ? 4.999 -1.554 10.349 1.00 96.62 93 ASN A N 1
ATOM 691 C CA . ASN A 1 93 ? 5.318 -0.125 10.345 1.00 96.62 93 ASN A CA 1
ATOM 692 C C . ASN A 1 93 ? 4.859 0.633 9.088 1.00 96.62 93 ASN A C 1
ATOM 694 O O .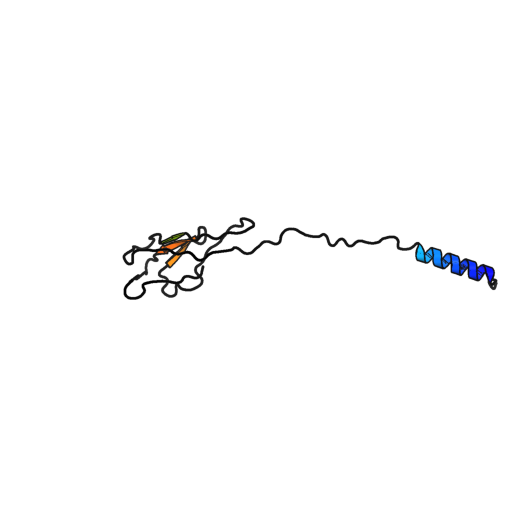 ASN A 1 93 ? 5.044 1.846 9.048 1.00 96.62 93 ASN A O 1
ATOM 698 N N . GLY A 1 94 ? 4.292 -0.044 8.087 1.00 97.81 94 GLY A N 1
ATOM 699 C CA . GLY A 1 94 ? 3.778 0.578 6.865 1.00 97.81 94 GLY A CA 1
ATOM 700 C C . GLY A 1 94 ? 4.852 1.032 5.870 1.00 97.81 94 GLY A C 1
ATOM 701 O O . GLY A 1 94 ? 4.526 1.743 4.924 1.00 97.81 94 GLY A O 1
ATOM 702 N N . GLN A 1 95 ? 6.128 0.672 6.055 1.00 98.50 95 GLN A N 1
ATOM 703 C CA . GLN A 1 95 ? 7.191 1.016 5.106 1.00 98.50 95 GLN A CA 1
ATOM 704 C C . GLN A 1 95 ? 6.991 0.271 3.784 1.00 98.50 95 GLN A C 1
ATOM 706 O O . GLN A 1 95 ? 6.980 -0.958 3.776 1.00 98.50 95 GLN A O 1
ATOM 711 N N . ILE A 1 96 ? 6.897 1.014 2.685 1.00 98.50 96 ILE A N 1
ATOM 712 C CA . ILE A 1 96 ? 6.898 0.501 1.317 1.00 98.50 96 ILE A CA 1
ATOM 713 C C . ILE A 1 96 ? 8.337 0.447 0.800 1.00 98.50 96 ILE A C 1
ATOM 715 O O . ILE A 1 96 ? 9.099 1.411 0.965 1.00 98.50 96 ILE A O 1
ATOM 719 N N . THR A 1 97 ? 8.700 -0.667 0.169 1.00 98.62 97 THR A N 1
ATOM 720 C CA . THR A 1 97 ? 9.994 -0.873 -0.489 1.00 98.62 97 THR A CA 1
ATOM 721 C C . THR A 1 97 ? 9.835 -1.397 -1.912 1.00 98.62 97 THR A C 1
ATOM 723 O O . THR A 1 97 ? 8.811 -1.989 -2.259 1.00 98.62 97 THR A O 1
ATOM 726 N N . VAL A 1 98 ? 10.866 -1.180 -2.727 1.00 98.38 98 VAL A N 1
ATOM 727 C CA . VAL A 1 98 ? 11.005 -1.788 -4.057 1.00 98.38 98 VAL A CA 1
ATOM 728 C C . VAL A 1 98 ? 11.299 -3.282 -3.900 1.00 98.38 98 VAL A C 1
ATOM 730 O O . VAL A 1 98 ? 12.193 -3.669 -3.144 1.00 98.38 98 VAL A O 1
ATOM 733 N N . ALA A 1 99 ? 10.540 -4.132 -4.588 1.00 97.94 99 ALA A N 1
ATOM 734 C CA . ALA A 1 99 ? 10.733 -5.577 -4.569 1.00 97.94 99 ALA A CA 1
ATOM 735 C C . ALA A 1 99 ? 11.931 -6.008 -5.432 1.00 97.94 99 ALA A C 1
ATOM 737 O O . ALA A 1 99 ? 12.344 -5.312 -6.354 1.00 97.94 99 ALA A O 1
ATOM 738 N N . ALA A 1 100 ? 12.476 -7.197 -5.170 1.00 95.81 100 ALA A N 1
ATOM 739 C CA . ALA A 1 100 ? 13.656 -7.693 -5.884 1.00 95.81 100 ALA A CA 1
ATOM 740 C C . ALA A 1 100 ? 13.426 -7.967 -7.381 1.00 95.81 100 ALA A C 1
ATOM 742 O O . ALA A 1 100 ? 14.378 -7.967 -8.154 1.00 95.81 100 ALA A O 1
ATOM 743 N N . ASN A 1 101 ? 12.179 -8.215 -7.784 1.00 94.88 101 ASN A N 1
ATOM 744 C CA . ASN A 1 101 ? 11.777 -8.433 -9.173 1.00 94.88 101 ASN A CA 1
ATOM 745 C C . ASN A 1 101 ? 11.217 -7.168 -9.840 1.00 94.88 101 ASN A C 1
ATOM 747 O O . ASN A 1 101 ? 10.574 -7.288 -10.883 1.00 94.88 101 ASN A O 1
ATOM 751 N N . ALA A 1 102 ? 11.368 -6.001 -9.209 1.00 96.12 102 ALA A N 1
ATOM 752 C CA . ALA A 1 102 ? 10.843 -4.759 -9.744 1.00 96.12 102 ALA A CA 1
ATOM 753 C C . ALA A 1 102 ? 11.540 -4.383 -11.055 1.00 96.12 102 ALA A C 1
ATOM 755 O O . ALA A 1 102 ? 12.767 -4.375 -11.128 1.00 96.12 102 ALA A O 1
ATOM 756 N N . ASP A 1 103 ? 10.731 -4.062 -12.060 1.00 95.69 103 ASP A N 1
ATOM 757 C CA . ASP A 1 103 ? 11.156 -3.523 -13.352 1.00 95.69 103 ASP A CA 1
ATOM 758 C C . ASP A 1 103 ? 10.390 -2.214 -13.564 1.00 95.69 103 ASP A C 1
ATOM 760 O O . ASP A 1 103 ? 9.396 -2.141 -14.288 1.00 95.69 103 ASP A O 1
ATOM 764 N N . LEU A 1 104 ? 10.746 -1.212 -12.756 1.00 96.12 104 LEU A N 1
ATOM 765 C CA . LEU A 1 104 ? 10.114 0.098 -12.823 1.00 96.12 104 LEU A CA 1
ATOM 766 C C . LEU A 1 104 ? 10.655 0.817 -14.058 1.00 96.12 104 LEU A C 1
ATOM 768 O O . LEU A 1 104 ? 11.861 0.970 -14.211 1.00 96.12 104 LEU A O 1
ATOM 772 N N . ASP A 1 105 ? 9.741 1.275 -14.901 1.00 96.25 105 ASP A N 1
ATOM 773 C CA . ASP A 1 105 ? 10.036 2.023 -16.117 1.00 96.25 105 ASP A CA 1
ATOM 774 C C . ASP A 1 105 ? 8.999 3.142 -16.216 1.00 96.25 105 ASP A C 1
ATOM 776 O O . ASP A 1 105 ? 7.798 2.881 -16.355 1.00 96.25 105 ASP A O 1
ATOM 780 N N . HIS A 1 106 ? 9.448 4.388 -16.080 1.00 94.88 106 HIS A N 1
ATOM 781 C CA . HIS A 1 106 ? 8.572 5.551 -16.071 1.00 94.88 106 HIS A CA 1
ATOM 782 C C . HIS A 1 106 ? 7.952 5.821 -17.452 1.00 94.88 106 HIS A C 1
ATOM 784 O O . HIS A 1 106 ? 6.821 6.314 -17.528 1.00 94.88 106 HIS A O 1
ATOM 790 N N . GLU A 1 107 ? 8.636 5.460 -18.543 1.00 97.19 107 GLU A N 1
ATOM 791 C CA . GLU A 1 107 ? 8.108 5.596 -19.901 1.00 97.19 107 GLU A CA 1
ATOM 792 C C . GLU A 1 107 ? 6.978 4.597 -20.180 1.00 97.19 107 GLU A C 1
ATOM 794 O O . GLU A 1 107 ? 6.022 4.937 -20.886 1.00 97.19 107 GLU A O 1
ATOM 799 N N . THR A 1 108 ? 7.053 3.393 -19.605 1.00 95.38 108 THR A N 1
ATOM 800 C CA . THR A 1 108 ? 6.000 2.371 -19.729 1.00 95.38 108 THR A CA 1
ATOM 801 C C . THR A 1 108 ? 4.871 2.580 -18.713 1.00 95.38 108 THR A C 1
ATOM 803 O O . THR A 1 108 ? 3.695 2.590 -19.087 1.00 95.38 108 THR A O 1
ATOM 806 N N . THR A 1 109 ? 5.209 2.775 -17.435 1.00 95.00 109 THR A N 1
ATOM 807 C 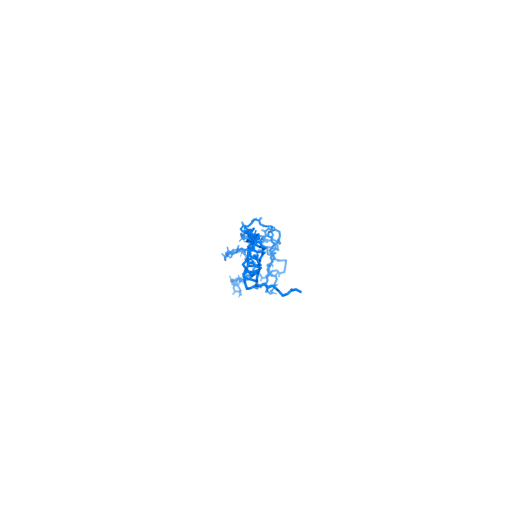CA . THR A 1 109 ? 4.257 2.955 -16.328 1.00 95.00 109 THR A CA 1
ATOM 808 C C . THR A 1 109 ? 4.734 4.055 -15.379 1.00 95.00 109 THR A C 1
ATOM 810 O O . THR A 1 109 ? 5.349 3.803 -14.345 1.00 95.00 109 THR A O 1
ATOM 813 N N . GLY A 1 110 ? 4.367 5.301 -15.683 1.00 94.56 110 GLY A N 1
ATOM 814 C CA . GLY A 1 110 ? 4.769 6.459 -14.877 1.00 94.56 110 GLY A CA 1
ATOM 815 C C . GLY A 1 110 ? 4.104 6.579 -13.497 1.00 94.56 110 GLY A C 1
ATOM 816 O O . GLY A 1 110 ? 4.488 7.439 -12.708 1.00 94.56 110 GLY A O 1
ATOM 817 N N . SER A 1 111 ? 3.091 5.762 -13.176 1.00 96.44 111 SER A N 1
ATOM 818 C CA . SER A 1 111 ? 2.450 5.798 -11.853 1.00 96.44 111 SER A CA 1
ATOM 819 C C . SER A 1 111 ? 1.769 4.486 -11.469 1.00 96.44 111 SER A C 1
ATOM 821 O O . SER A 1 111 ? 1.169 3.819 -12.310 1.00 96.44 111 SER A O 1
ATOM 823 N N . TYR A 1 112 ? 1.794 4.175 -10.170 1.00 96.75 112 TYR A N 1
ATOM 824 C CA . TYR A 1 112 ? 1.125 3.021 -9.567 1.00 96.75 112 TYR A CA 1
ATOM 825 C C . TYR A 1 112 ? 0.112 3.486 -8.514 1.00 96.75 112 TYR A C 1
ATOM 827 O O . TYR A 1 112 ? 0.408 4.360 -7.700 1.00 96.75 112 TYR A O 1
ATOM 835 N N . SER A 1 113 ? -1.086 2.895 -8.515 1.00 97.69 113 SER A N 1
ATOM 836 C CA . SER A 1 113 ? -2.148 3.179 -7.535 1.00 97.69 113 SER A CA 1
ATOM 837 C C . SER A 1 113 ? -2.353 1.983 -6.611 1.00 97.69 113 SER A C 1
ATOM 839 O O . SER A 1 113 ? -3.103 1.066 -6.939 1.00 97.69 113 SER A O 1
ATOM 841 N N . LEU A 1 114 ? -1.678 1.988 -5.460 1.00 97.44 114 LEU A N 1
ATOM 842 C CA . LEU A 1 114 ? -1.743 0.906 -4.475 1.00 97.44 114 LEU A CA 1
ATOM 843 C C . LEU A 1 114 ? -2.925 1.092 -3.516 1.00 97.44 114 LEU A C 1
ATOM 845 O O . LEU A 1 114 ? -3.147 2.189 -3.008 1.00 97.44 114 LEU A O 1
ATOM 849 N N . THR A 1 115 ? -3.654 0.011 -3.230 1.00 97.75 115 THR A N 1
ATOM 850 C CA . THR A 1 115 ? -4.635 -0.035 -2.128 1.00 97.75 115 THR A CA 1
ATOM 851 C C . THR A 1 115 ? -4.000 -0.745 -0.940 1.00 97.75 115 THR A C 1
ATOM 853 O O . THR A 1 115 ? -3.512 -1.865 -1.101 1.00 97.75 115 THR A O 1
ATOM 856 N N . VAL A 1 116 ? -3.990 -0.099 0.227 1.00 95.00 116 VAL A N 1
ATOM 857 C CA . VAL A 1 116 ? -3.356 -0.569 1.473 1.00 95.00 116 VAL A CA 1
ATOM 858 C C . VAL A 1 116 ? -4.389 -0.664 2.584 1.00 95.00 116 VAL A C 1
ATOM 860 O O . VAL A 1 116 ? -5.240 0.250 2.646 1.00 95.00 1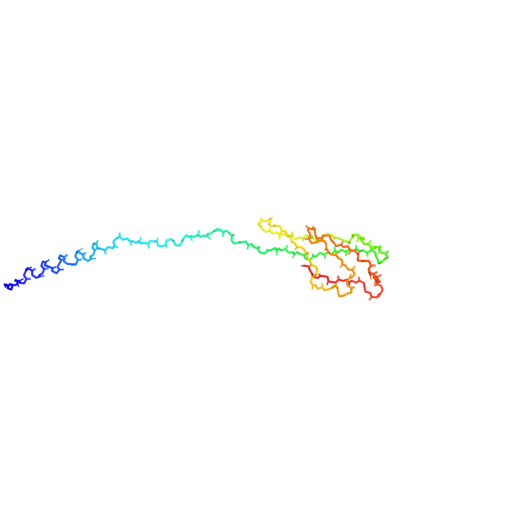16 VAL A O 1
#

Radius of gyration: 35.83 Å; chains: 1; bounding box: 91×29×76 Å

pLDDT: mean 85.01, std 17.4, range [46.38, 98.62]